Protein AF-X1EE94-F1 (afdb_monomer_lite)

Foldseek 3Di:
DAFFKWFFQAKPQQWGWTDTPNDIAIEGEPRDIDHGRFMWGFHDDDPRYTYIDGDD

Secondary structure (DSSP, 8-state):
-TT-EEEESS-BSSEEEEEETTEEEEEEESS--B-TT-EEEEEEEETTEEEEEE--

InterPro domains:
  IPR002810 NfeD-like, C-terminal domain [PF01957] (1-53)
  IPR012340 Nucleic acid-binding, OB-fold [G3DSA:2.40.50.140] (1-56)

Radius of gyration: 9.38 Å; chains: 1; bounding box: 25×19×23 Å

Organism: NCBI:txid412755

Structure (mmCIF, N/CA/C/O backbone):
data_AF-X1EE94-F1
#
_entry.id   AF-X1EE94-F1
#
loop_
_atom_site.group_PDB
_atom_site.id
_atom_site.type_symbol
_atom_site.label_atom_id
_atom_site.label_alt_id
_atom_site.label_comp_id
_atom_site.label_asym_id
_atom_site.label_entity_id
_atom_site.label_seq_id
_atom_si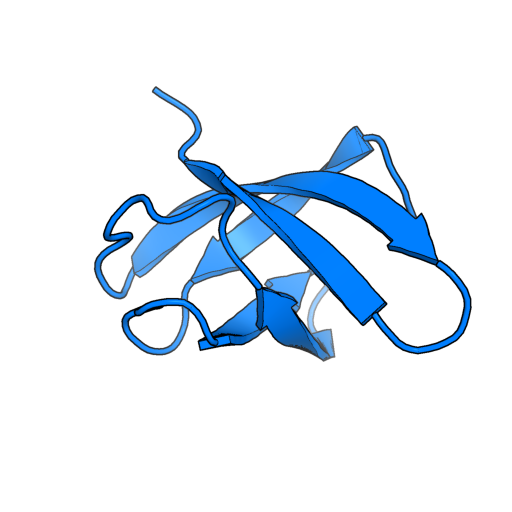te.pdbx_PDB_ins_code
_atom_site.Cartn_x
_atom_site.Cartn_y
_atom_site.Cartn_z
_atom_site.occupancy
_atom_site.B_iso_or_equiv
_atom_site.auth_seq_id
_atom_site.auth_comp_id
_atom_site.auth_asym_id
_atom_site.auth_atom_id
_atom_site.pdbx_PDB_model_num
ATOM 1 N N . MET A 1 1 ? 7.535 -4.202 9.510 1.00 78.06 1 MET A N 1
ATOM 2 C CA . MET A 1 1 ? 6.351 -3.612 8.834 1.00 78.06 1 MET A CA 1
ATOM 3 C C . MET A 1 1 ? 5.708 -4.606 7.886 1.00 78.06 1 MET A C 1
ATOM 5 O O . MET A 1 1 ? 4.487 -4.671 7.861 1.00 78.06 1 MET A O 1
ATOM 9 N N . THR A 1 2 ? 6.509 -5.398 7.175 1.00 87.44 2 THR A N 1
ATOM 10 C CA . THR A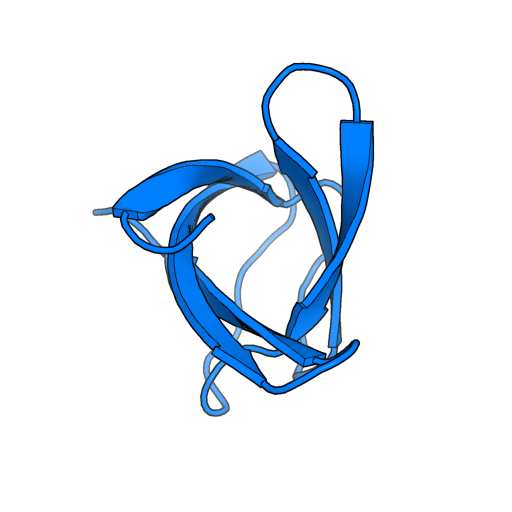 1 2 ? 6.079 -6.602 6.456 1.00 87.44 2 THR A CA 1
ATOM 11 C C . THR A 1 2 ? 5.112 -7.455 7.277 1.00 87.44 2 THR A C 1
ATOM 13 O O . THR A 1 2 ? 5.295 -7.605 8.486 1.00 87.44 2 THR A O 1
ATOM 16 N N . GLY A 1 3 ? 4.072 -7.967 6.623 1.00 91.69 3 GLY A N 1
ATOM 17 C CA . GLY A 1 3 ? 3.014 -8.781 7.214 1.00 91.69 3 GLY A CA 1
ATOM 18 C C . GLY A 1 3 ? 1.824 -7.996 7.771 1.00 91.69 3 GLY A C 1
ATOM 19 O O . GLY A 1 3 ? 0.771 -8.597 7.962 1.00 91.69 3 GLY A O 1
ATOM 20 N N . LYS A 1 4 ? 1.950 -6.681 8.004 1.00 95.56 4 LYS A N 1
ATOM 21 C CA . LYS A 1 4 ? 0.833 -5.854 8.487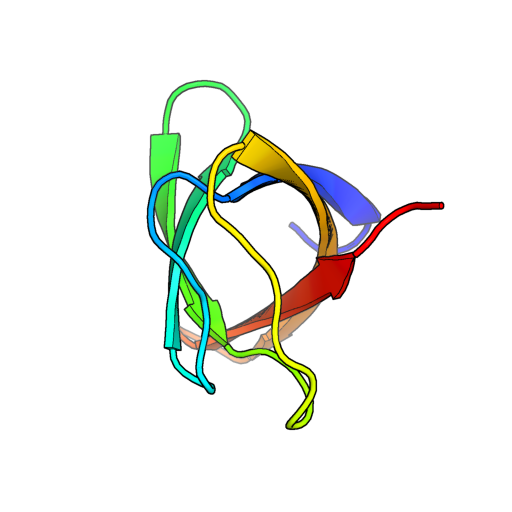 1.00 95.56 4 LYS A CA 1
ATOM 22 C C . LYS A 1 4 ? -0.213 -5.630 7.401 1.00 95.56 4 LYS A C 1
ATOM 24 O O . LYS A 1 4 ? 0.135 -5.439 6.236 1.00 95.56 4 LYS A O 1
ATOM 29 N N . GLU A 1 5 ? -1.469 -5.583 7.823 1.00 97.06 5 GLU A N 1
ATOM 30 C CA . GLU A 1 5 ? -2.610 -5.245 6.976 1.00 97.06 5 GLU A CA 1
ATOM 31 C C . GLU A 1 5 ? -3.034 -3.787 7.161 1.00 97.06 5 GLU A C 1
ATOM 33 O O . GLU A 1 5 ? -2.720 -3.147 8.169 1.00 97.06 5 GLU A O 1
ATOM 38 N N . GLY A 1 6 ? -3.749 -3.267 6.173 1.00 97.25 6 GLY A N 1
ATOM 39 C CA . GLY A 1 6 ? -4.269 -1.909 6.164 1.00 97.25 6 GLY A CA 1
ATOM 40 C C . GLY A 1 6 ? -5.279 -1.700 5.050 1.00 97.25 6 GLY A C 1
ATOM 41 O O . GLY A 1 6 ? -5.824 -2.660 4.504 1.00 97.25 6 GLY A O 1
ATOM 42 N N . MET A 1 7 ? -5.501 -0.437 4.708 1.00 98.19 7 MET A N 1
ATOM 43 C CA . MET A 1 7 ? -6.455 -0.025 3.682 1.00 98.19 7 MET A CA 1
ATOM 44 C C . MET A 1 7 ? -5.775 0.857 2.638 1.00 98.19 7 MET A C 1
ATOM 46 O O . MET A 1 7 ? -5.006 1.752 2.991 1.00 98.19 7 MET A O 1
ATOM 50 N N . ALA A 1 8 ? -6.076 0.649 1.360 1.00 98.31 8 ALA A N 1
ATOM 51 C CA . ALA A 1 8 ? -5.771 1.621 0.318 1.00 98.31 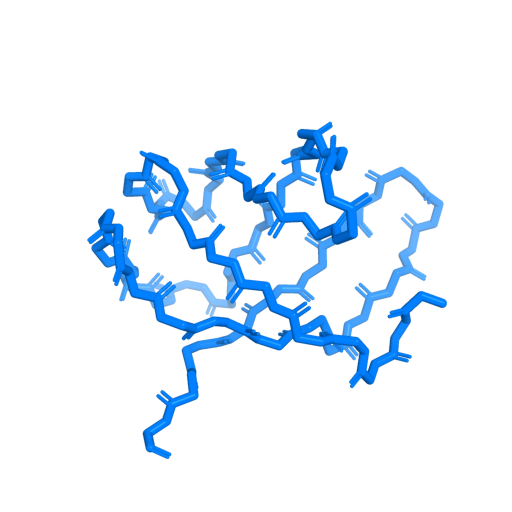8 ALA A CA 1
ATOM 52 C C . ALA A 1 8 ? -6.671 2.856 0.488 1.00 98.31 8 ALA A C 1
ATOM 54 O O . ALA A 1 8 ? -7.892 2.744 0.485 1.00 98.31 8 ALA A O 1
ATOM 55 N N . ILE A 1 9 ? -6.083 4.040 0.652 1.00 98.38 9 ILE A N 1
ATOM 56 C CA . ILE A 1 9 ? -6.831 5.302 0.792 1.00 98.38 9 ILE A CA 1
ATOM 57 C C . ILE A 1 9 ? -7.022 5.966 -0.568 1.00 98.38 9 ILE A C 1
ATOM 59 O O . ILE A 1 9 ? -8.069 6.543 -0.845 1.00 98.38 9 ILE A O 1
ATOM 63 N N . THR A 1 10 ? -6.017 5.857 -1.433 1.00 98.38 10 THR A N 1
ATOM 64 C CA . THR A 1 10 ? -6.128 6.192 -2.853 1.00 98.38 10 THR A CA 1
ATOM 65 C C . THR A 1 10 ? -6.005 4.915 -3.674 1.00 98.38 10 THR A C 1
ATOM 67 O O . THR A 1 10 ? -5.422 3.941 -3.191 1.00 98.38 10 THR A O 1
ATOM 70 N N . PRO A 1 11 ? -6.460 4.917 -4.934 1.00 97.94 11 PRO A N 1
ATOM 71 C CA . PRO A 1 11 ? -6.094 3.851 -5.848 1.00 97.94 11 PRO A CA 1
ATOM 72 C C . PRO A 1 11 ? -4.562 3.762 -5.988 1.00 97.94 11 PRO A C 1
ATOM 74 O O . PRO A 1 11 ? -3.875 4.787 -5.926 1.00 97.94 11 PRO A O 1
ATOM 77 N N . LEU A 1 12 ? -4.029 2.553 -6.168 1.00 98.12 12 LEU A N 1
ATOM 78 C CA . LEU A 1 12 ? -2.601 2.288 -6.369 1.00 98.12 12 LEU A CA 1
ATOM 79 C C . LEU A 1 12 ? -2.354 1.845 -7.822 1.00 98.12 12 LEU A C 1
ATOM 81 O O . LEU A 1 12 ? -2.857 0.796 -8.230 1.00 98.12 12 LEU A O 1
ATOM 85 N N . ARG A 1 13 ? -1.592 2.636 -8.602 1.00 95.19 13 ARG A N 1
ATOM 86 C CA . ARG A 1 13 ? -1.103 2.294 -9.965 1.00 95.19 13 ARG A CA 1
ATOM 87 C C . ARG A 1 13 ? 0.211 3.018 -10.332 1.00 95.19 13 ARG A C 1
ATOM 89 O O . ARG A 1 13 ? 0.165 4.105 -10.903 1.00 95.19 13 ARG A O 1
ATOM 96 N N . PRO A 1 14 ? 1.390 2.431 -10.062 1.00 95.62 14 PRO A N 1
ATOM 97 C CA . PRO A 1 14 ? 1.616 1.425 -9.030 1.00 95.62 14 PRO A CA 1
ATOM 98 C C . PRO A 1 14 ? 1.643 2.060 -7.634 1.00 95.62 14 PRO A C 1
ATOM 100 O O . PRO A 1 14 ? 1.519 1.349 -6.647 1.00 95.62 14 PRO A O 1
ATOM 103 N N . SER A 1 15 ? 1.823 3.382 -7.530 1.00 97.38 15 SER A N 1
ATOM 104 C CA . SER A 1 15 ? 1.916 4.085 -6.253 1.00 97.38 15 SER A CA 1
ATOM 105 C C . SER A 1 15 ? 0.591 4.691 -5.809 1.00 97.38 15 SER A C 1
ATOM 107 O O . SER A 1 15 ? -0.322 4.901 -6.607 1.00 97.38 15 SER A O 1
ATOM 109 N N . GLY A 1 16 ? 0.506 4.967 -4.512 1.00 97.38 16 GLY A N 1
ATOM 110 C CA . GLY A 1 16 ? -0.667 5.510 -3.845 1.00 97.38 16 GLY A CA 1
ATOM 111 C C . GLY A 1 16 ? -0.444 5.586 -2.337 1.00 97.38 16 GLY A C 1
ATOM 112 O O . GLY A 1 16 ? 0.644 5.285 -1.834 1.00 97.38 16 GLY A O 1
ATOM 113 N N . ILE A 1 17 ? -1.483 5.995 -1.617 1.00 98.19 17 ILE A N 1
ATOM 114 C CA . ILE A 1 17 ? -1.465 6.137 -0.164 1.00 98.19 17 ILE A CA 1
ATOM 115 C C . ILE A 1 17 ? -2.244 4.984 0.457 1.00 98.19 17 ILE A C 1
ATOM 117 O O . ILE A 1 17 ? -3.396 4.735 0.103 1.00 98.19 17 ILE A O 1
ATOM 121 N N . ILE A 1 18 ? -1.625 4.330 1.433 1.00 98.06 18 ILE A N 1
ATOM 122 C CA . ILE A 1 18 ? -2.269 3.350 2.307 1.00 98.06 18 ILE A CA 1
ATOM 123 C C . ILE A 1 18 ? -2.369 3.905 3.725 1.00 98.06 18 ILE A C 1
ATOM 125 O O . ILE A 1 18 ? -1.579 4.763 4.123 1.00 98.06 18 ILE A O 1
ATOM 129 N N . GLU A 1 19 ? -3.293 3.371 4.511 1.00 98.19 19 GLU A N 1
ATOM 130 C CA . GLU A 1 19 ? -3.335 3.553 5.955 1.00 98.19 19 GLU A CA 1
ATOM 131 C C . GLU A 1 19 ? -3.081 2.224 6.661 1.00 98.19 19 GLU A C 1
ATOM 133 O O . GLU A 1 19 ? -3.744 1.221 6.400 1.00 98.19 19 GLU A O 1
ATOM 138 N N . VAL A 1 20 ? -2.107 2.221 7.571 1.00 96.81 20 VAL A N 1
ATOM 139 C CA . VAL A 1 20 ? -1.757 1.068 8.407 1.00 96.81 20 VAL A CA 1
ATOM 140 C C . VAL A 1 20 ? -1.587 1.562 9.838 1.00 96.81 20 VAL A C 1
ATOM 142 O O . VAL A 1 20 ? -0.780 2.456 10.094 1.00 96.81 20 VA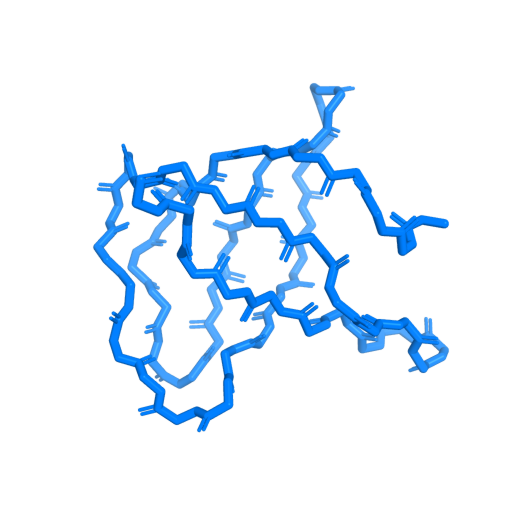L A O 1
ATOM 145 N N . ASN A 1 21 ? -2.324 0.978 10.788 1.00 94.44 21 ASN A N 1
ATOM 146 C CA . ASN A 1 21 ? -2.332 1.386 12.202 1.00 94.44 21 ASN A CA 1
ATOM 147 C C . ASN A 1 21 ? -2.564 2.903 12.398 1.00 94.44 21 ASN A C 1
ATOM 149 O O . ASN A 1 21 ? -1.857 3.539 13.181 1.00 94.44 21 ASN A O 1
ATOM 153 N N . GLY A 1 22 ? -3.497 3.493 11.641 1.00 95.62 22 GLY A N 1
ATOM 154 C CA . GLY A 1 22 ? -3.813 4.926 11.706 1.00 95.62 22 GLY A CA 1
ATOM 155 C C . GLY A 1 22 ? -2.724 5.854 11.154 1.00 95.62 22 GLY A C 1
ATOM 156 O O . GLY A 1 22 ? -2.770 7.060 11.385 1.00 95.62 22 GLY A O 1
ATOM 157 N N . LYS A 1 23 ? -1.715 5.319 10.452 1.00 95.62 23 LYS A N 1
ATOM 158 C CA . LYS A 1 23 ? -0.670 6.109 9.788 1.00 95.62 23 LYS A CA 1
ATOM 159 C C . LYS A 1 23 ? -0.798 6.001 8.278 1.00 95.62 23 LYS A C 1
ATOM 161 O O . LYS A 1 23 ? -0.824 4.895 7.739 1.00 95.62 23 LYS A O 1
ATOM 166 N N . LYS A 1 24 ? -0.797 7.155 7.610 1.00 97.31 24 LYS A N 1
ATOM 167 C CA . LYS A 1 24 ? -0.751 7.249 6.149 1.00 97.31 24 LYS A CA 1
ATOM 168 C C . LYS A 1 24 ? 0.676 7.060 5.652 1.00 97.31 24 LYS A C 1
ATOM 170 O O . LYS A 1 24 ? 1.603 7.677 6.175 1.00 97.31 24 LYS A O 1
ATOM 175 N N . LEU A 1 25 ? 0.846 6.198 4.659 1.00 96.12 25 LEU A N 1
ATOM 176 C CA . LEU A 1 25 ? 2.139 5.792 4.119 1.00 96.12 25 LEU A CA 1
ATOM 177 C C . LEU A 1 25 ? 2.067 5.735 2.593 1.00 96.12 25 LEU A C 1
ATOM 179 O O . LEU A 1 25 ? 1.039 5.352 2.038 1.00 96.12 25 LEU A O 1
ATOM 183 N N . ASN A 1 26 ? 3.170 6.064 1.921 1.00 97.06 26 ASN A N 1
ATOM 184 C CA . ASN A 1 26 ? 3.302 5.827 0.486 1.00 97.06 26 ASN A CA 1
ATOM 185 C C . ASN A 1 26 ? 3.626 4.355 0.245 1.00 97.06 26 ASN A C 1
ATOM 187 O O . ASN A 1 26 ? 4.542 3.814 0.869 1.00 97.06 26 ASN A O 1
ATOM 191 N N . ALA A 1 27 ? 2.899 3.728 -0.671 1.00 97.38 27 ALA A N 1
ATOM 192 C CA . ALA A 1 27 ? 3.106 2.337 -1.035 1.00 97.38 27 ALA A CA 1
ATOM 193 C C . ALA A 1 27 ? 3.067 2.140 -2.548 1.00 97.38 27 ALA A C 1
ATOM 195 O O . ALA A 1 27 ? 2.586 2.997 -3.288 1.00 97.38 27 ALA A O 1
ATOM 196 N N . LEU A 1 28 ? 3.606 1.006 -2.981 1.00 97.62 28 LEU A N 1
ATOM 197 C CA . LEU A 1 28 ? 3.689 0.546 -4.358 1.00 97.62 28 LEU A CA 1
ATOM 198 C C . LEU A 1 28 ? 3.027 -0.830 -4.467 1.00 97.62 28 LEU A C 1
ATOM 200 O O . LEU A 1 28 ? 3.210 -1.668 -3.588 1.00 97.62 28 LEU A O 1
ATOM 204 N N . THR A 1 29 ? 2.323 -1.100 -5.554 1.00 96.81 29 THR A N 1
ATOM 205 C CA . THR A 1 29 ? 1.910 -2.456 -5.938 1.00 96.81 29 THR A CA 1
ATOM 206 C C . THR A 1 29 ? 2.948 -3.079 -6.868 1.00 96.81 29 THR A C 1
ATOM 208 O O . THR A 1 29 ? 3.758 -2.377 -7.483 1.00 96.81 29 THR A O 1
ATOM 211 N N . ARG A 1 30 ? 2.917 -4.408 -7.035 1.00 93.19 30 ARG A N 1
ATOM 212 C CA . ARG A 1 30 ? 3.731 -5.130 -8.035 1.00 93.19 30 ARG A CA 1
ATOM 213 C C . ARG A 1 30 ? 3.165 -5.028 -9.461 1.00 93.19 30 ARG A C 1
ATOM 215 O O . ARG A 1 30 ? 3.247 -5.971 -10.237 1.00 93.19 30 ARG A O 1
ATOM 222 N N . GLY A 1 31 ? 2.580 -3.883 -9.804 1.00 88.50 31 GLY A N 1
ATOM 223 C CA . GLY A 1 31 ? 1.962 -3.631 -11.108 1.00 88.50 31 GLY A CA 1
ATOM 224 C C . GLY A 1 31 ? 0.459 -3.898 -11.159 1.00 88.50 31 GLY A C 1
ATOM 225 O O . GLY A 1 31 ? -0.189 -3.494 -12.121 1.00 88.50 31 GLY A O 1
ATOM 226 N N . GLU A 1 32 ? -0.117 -4.502 -10.120 1.00 90.88 32 GLU A N 1
ATOM 227 C CA . GLU A 1 32 ? -1.566 -4.645 -10.016 1.00 90.88 32 GLU A CA 1
ATOM 228 C C . GLU A 1 32 ? -2.245 -3.310 -9.719 1.00 90.88 32 GLU A C 1
ATOM 230 O O . GLU A 1 32 ? -1.703 -2.446 -9.020 1.00 90.88 32 GLU A O 1
ATOM 235 N N . TYR A 1 33 ? -3.467 -3.161 -10.224 1.00 96.44 33 TYR A N 1
ATOM 236 C CA . TYR A 1 33 ? -4.350 -2.126 -9.727 1.00 96.44 33 TYR A CA 1
ATOM 237 C C . TYR A 1 33 ? -4.933 -2.530 -8.387 1.00 96.44 33 TYR A C 1
ATOM 239 O O . TYR A 1 33 ? -5.503 -3.609 -8.269 1.00 96.44 33 TYR A O 1
ATOM 247 N N . VAL A 1 34 ? -4.900 -1.610 -7.432 1.00 97.50 34 VAL A N 1
ATOM 248 C CA . VAL A 1 34 ? -5.693 -1.725 -6.212 1.00 97.50 34 VAL A CA 1
ATOM 249 C C . VAL A 1 34 ? -6.589 -0.498 -6.117 1.00 97.50 34 VAL A C 1
ATOM 251 O O . VAL A 1 34 ? -6.102 0.629 -6.220 1.00 97.50 34 VAL A O 1
ATOM 254 N N . ASP A 1 35 ? -7.895 -0.708 -5.963 1.00 98.00 35 ASP A N 1
ATOM 255 C CA . ASP A 1 35 ? -8.846 0.390 -5.787 1.00 98.00 35 ASP A CA 1
ATOM 256 C C . ASP A 1 35 ? -8.712 1.000 -4.382 1.00 98.00 35 ASP A C 1
ATOM 258 O O . ASP A 1 35 ? -8.227 0.369 -3.438 1.00 98.00 35 ASP A O 1
ATOM 262 N N . SER A 1 36 ? -9.179 2.230 -4.226 1.00 97.56 36 SER A N 1
ATOM 263 C CA . SER A 1 36 ? -9.428 2.818 -2.915 1.00 97.56 36 SER A CA 1
ATOM 264 C C . SER A 1 36 ? -10.374 1.948 -2.078 1.00 97.56 36 SER A C 1
ATOM 266 O O . SER A 1 36 ? -11.224 1.236 -2.604 1.00 97.56 36 SER A O 1
ATOM 268 N N . ASN A 1 37 ? -10.228 2.003 -0.756 1.00 97.81 37 ASN A N 1
ATOM 269 C CA . ASN A 1 37 ? -10.962 1.177 0.208 1.00 97.81 37 ASN A CA 1
ATOM 270 C C . ASN A 1 37 ? -10.771 -0.340 0.032 1.00 97.81 37 ASN A C 1
ATOM 272 O O . ASN A 1 37 ? -11.545 -1.128 0.576 1.00 97.81 37 ASN A O 1
ATOM 276 N N . THR A 1 38 ? -9.725 -0.763 -0.682 1.00 98.06 38 THR A N 1
ATOM 277 C CA . THR A 1 38 ? -9.332 -2.173 -0.750 1.00 98.06 38 THR A CA 1
ATOM 278 C C . THR A 1 38 ? -8.428 -2.518 0.425 1.00 98.06 38 THR A C 1
ATOM 280 O O . THR A 1 38 ? -7.483 -1.783 0.740 1.00 98.06 38 THR A O 1
ATOM 283 N N . LYS A 1 39 ? -8.685 -3.664 1.061 1.00 98.12 39 LYS A N 1
ATOM 284 C CA . LYS A 1 39 ? -7.821 -4.194 2.114 1.00 98.12 39 LYS A CA 1
ATOM 285 C C . LYS A 1 39 ? -6.494 -4.645 1.506 1.00 98.12 39 LYS A C 1
ATOM 287 O O . LYS A 1 39 ? -6.474 -5.333 0.490 1.00 98.12 39 LYS A O 1
ATOM 292 N N . ILE A 1 40 ? -5.383 -4.258 2.121 1.00 97.69 40 ILE A N 1
ATOM 293 C CA . ILE A 1 40 ? -4.037 -4.558 1.622 1.00 97.69 40 ILE A CA 1
ATOM 294 C C . ILE A 1 40 ? -3.174 -5.211 2.691 1.00 97.69 40 ILE A C 1
ATOM 296 O O . ILE A 1 40 ? -3.451 -5.104 3.888 1.00 97.69 40 ILE A O 1
ATOM 300 N N . LYS A 1 41 ? -2.086 -5.845 2.255 1.00 97.62 41 LYS A N 1
ATOM 301 C CA . LYS A 1 41 ? -1.024 -6.365 3.116 1.00 97.62 41 LYS A CA 1
ATOM 302 C C . LYS A 1 41 ? 0.334 -5.887 2.631 1.00 97.62 41 LYS A C 1
ATOM 304 O O . LYS A 1 41 ? 0.624 -5.916 1.439 1.00 97.62 41 LYS A O 1
ATOM 309 N N . ILE A 1 42 ? 1.188 -5.471 3.563 1.00 97.31 42 ILE A N 1
ATOM 310 C CA . ILE A 1 42 ? 2.580 -5.130 3.264 1.00 97.31 42 ILE A CA 1
ATOM 311 C C . ILE A 1 42 ? 3.369 -6.416 3.039 1.00 97.31 42 ILE A C 1
ATOM 313 O O . ILE A 1 42 ? 3.552 -7.208 3.967 1.00 97.31 42 ILE A O 1
ATOM 317 N N . ILE A 1 43 ? 3.893 -6.581 1.829 1.00 96.62 43 ILE A N 1
ATOM 318 C CA . ILE A 1 43 ? 4.669 -7.755 1.419 1.00 96.62 43 ILE A CA 1
ATOM 319 C C . ILE A 1 43 ? 6.181 -7.503 1.393 1.00 96.62 43 ILE A C 1
ATOM 321 O O . ILE A 1 43 ? 6.953 -8.446 1.525 1.00 96.62 43 ILE A O 1
ATOM 325 N N . SER A 1 44 ? 6.626 -6.246 1.283 1.00 96.25 44 SER A N 1
ATOM 326 C CA . SER A 1 44 ? 8.046 -5.881 1.388 1.00 96.25 44 SER A CA 1
ATOM 327 C C . SER A 1 44 ? 8.227 -4.460 1.916 1.00 96.25 44 SER A C 1
ATOM 329 O O . SER A 1 44 ? 7.376 -3.594 1.698 1.00 96.25 44 SER A O 1
ATOM 331 N N . VAL A 1 45 ? 9.347 -4.224 2.602 1.00 95.44 45 VAL A N 1
ATOM 332 C CA . VAL A 1 45 ? 9.814 -2.890 2.993 1.00 95.44 45 VAL A CA 1
ATOM 333 C C . VAL A 1 45 ? 11.303 -2.782 2.692 1.00 95.44 45 VAL A C 1
ATOM 335 O O . VAL A 1 45 ? 12.116 -3.456 3.319 1.00 95.44 45 VAL A O 1
ATOM 338 N N . GLU A 1 46 ? 11.646 -1.909 1.751 1.00 90.38 46 GLU A N 1
ATOM 339 C CA . GLU A 1 46 ? 13.010 -1.663 1.283 1.00 90.38 46 GLU A CA 1
ATOM 340 C C . GLU A 1 46 ? 13.345 -0.181 1.470 1.00 90.38 46 GLU A C 1
ATOM 342 O O . GLU A 1 46 ? 13.013 0.676 0.644 1.00 90.38 46 GLU A O 1
ATOM 347 N N . GLY A 1 47 ? 13.958 0.143 2.612 1.00 87.56 47 GLY A N 1
ATOM 348 C CA . GLY A 1 47 ? 14.178 1.527 3.029 1.00 87.56 47 GLY A CA 1
ATOM 349 C C . GLY A 1 47 ? 12.849 2.277 3.153 1.00 87.56 47 GLY A C 1
ATOM 350 O O . GLY A 1 47 ? 12.027 1.953 4.007 1.00 87.56 47 GLY A O 1
ATOM 351 N N . ASN A 1 48 ? 12.629 3.251 2.267 1.00 84.38 48 ASN A N 1
ATOM 352 C CA . ASN A 1 48 ? 11.398 4.048 2.214 1.00 84.38 48 ASN A CA 1
ATOM 353 C C . ASN A 1 48 ? 10.334 3.480 1.261 1.00 84.38 48 ASN A C 1
ATOM 355 O O . ASN A 1 48 ? 9.252 4.054 1.145 1.00 84.38 48 ASN A O 1
ATOM 359 N N . LYS A 1 49 ? 10.629 2.390 0.543 1.00 90.38 49 LYS A N 1
ATOM 360 C CA . LYS A 1 49 ? 9.680 1.760 -0.378 1.00 90.38 49 LYS A CA 1
ATOM 361 C C . LYS A 1 49 ? 8.887 0.693 0.361 1.00 90.38 49 LYS A C 1
ATOM 363 O O . LYS A 1 49 ? 9.453 -0.280 0.850 1.00 90.38 49 LYS A O 1
ATOM 368 N N . ILE A 1 50 ? 7.573 0.865 0.413 1.00 96.81 50 ILE A N 1
ATOM 369 C CA . ILE A 1 50 ? 6.639 -0.126 0.946 1.00 96.81 50 ILE A CA 1
ATOM 370 C C . ILE A 1 50 ? 5.932 -0.763 -0.242 1.00 96.81 50 ILE A C 1
ATOM 372 O O . ILE A 1 50 ? 5.341 -0.050 -1.049 1.00 96.81 50 ILE A O 1
ATOM 376 N N . VAL A 1 51 ? 5.992 -2.088 -0.352 1.00 97.00 51 VAL A N 1
ATOM 377 C CA . VAL A 1 51 ? 5.284 -2.837 -1.395 1.00 97.00 51 VAL A CA 1
ATOM 378 C C . VAL A 1 51 ? 4.096 -3.559 -0.774 1.00 97.00 51 VAL A C 1
ATOM 380 O O . VAL A 1 51 ? 4.243 -4.208 0.267 1.00 97.00 51 VAL A O 1
ATOM 383 N N . VAL A 1 52 ? 2.929 -3.439 -1.402 1.00 97.56 52 VAL A N 1
ATOM 384 C CA . VAL A 1 52 ? 1.662 -4.018 -0.947 1.00 97.56 52 VAL A CA 1
ATOM 385 C C . VAL A 1 52 ? 0.974 -4.830 -2.035 1.00 97.56 52 VAL A C 1
ATOM 387 O O . VAL A 1 52 ? 1.182 -4.597 -3.225 1.00 97.56 52 VAL A O 1
ATOM 390 N N . GLU A 1 53 ? 0.116 -5.744 -1.601 1.00 97.06 53 GLU A N 1
ATOM 391 C CA . GLU A 1 53 ? -0.815 -6.504 -2.440 1.00 97.06 53 GLU A CA 1
ATOM 392 C C . GLU A 1 53 ? -2.218 -6.452 -1.822 1.00 97.06 53 GLU A C 1
ATOM 394 O O . GLU A 1 53 ? -2.356 -6.248 -0.607 1.00 97.06 53 GLU A O 1
ATOM 399 N N . ALA A 1 54 ? -3.253 -6.594 -2.654 1.00 96.62 54 ALA A N 1
ATOM 400 C CA . ALA A 1 54 ? -4.631 -6.698 -2.185 1.00 96.62 54 ALA A CA 1
ATOM 401 C C . 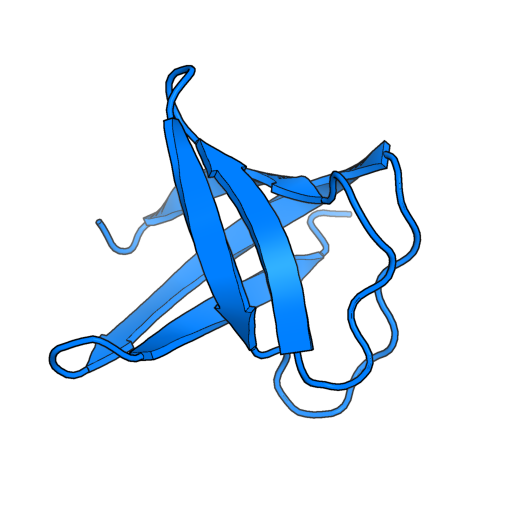ALA A 1 54 ? -4.839 -8.009 -1.413 1.00 96.62 54 ALA A C 1
ATOM 403 O O . ALA A 1 54 ? -4.291 -9.052 -1.767 1.00 96.62 54 ALA A O 1
ATOM 404 N N . VAL A 1 55 ? -5.628 -7.948 -0.343 1.00 92.44 55 VAL A N 1
ATOM 405 C CA . VAL A 1 55 ? -6.069 -9.130 0.402 1.00 92.44 55 VAL A CA 1
ATOM 406 C C . VAL A 1 55 ? -7.449 -9.510 -0.121 1.00 92.44 55 VAL A C 1
ATOM 408 O O . VAL A 1 55 ? -8.375 -8.708 0.001 1.00 92.44 55 VAL A O 1
ATOM 411 N N . ASN A 1 56 ? -7.563 -10.706 -0.703 1.00 74.62 56 ASN A N 1
ATOM 412 C CA . ASN A 1 56 ? -8.847 -11.334 -1.032 1.00 74.62 56 ASN A CA 1
ATOM 413 C C . ASN A 1 56 ? -9.509 -11.927 0.214 1.00 74.62 56 ASN A C 1
ATOM 415 O O . ASN A 1 56 ? -8.766 -12.452 1.078 1.00 74.62 56 ASN A O 1
#

Sequence (56 aa):
MTGKEGMAITPLRPSGIIEVNGKKLNALTRGEYVDSNTKIKIISVEGNKIVVEAVN

pLDDT: mean 95.05, std 4.8, range [74.62, 98.38]